Protein AF-A0A6G3X3A5-F1 (afdb_monomer_lite)

Structure (mmCIF, N/CA/C/O backbone):
data_AF-A0A6G3X3A5-F1
#
_entry.id   AF-A0A6G3X3A5-F1
#
loop_
_atom_site.group_PDB
_atom_site.id
_atom_site.type_symbol
_atom_site.label_atom_id
_atom_site.label_alt_id
_atom_site.label_comp_id
_atom_site.label_asym_id
_atom_site.label_entity_id
_atom_site.label_seq_id
_atom_site.pdbx_PDB_ins_code
_atom_site.Cartn_x
_atom_site.Cartn_y
_atom_site.Cartn_z
_atom_site.occupancy
_atom_site.B_iso_or_equiv
_atom_site.auth_seq_id
_atom_site.auth_comp_id
_atom_site.auth_asym_id
_atom_site.auth_atom_id
_atom_site.pdbx_PDB_model_num
ATOM 1 N N . TRP A 1 1 ? -5.443 2.398 -0.954 1.00 65.06 1 TRP A N 1
ATOM 2 C CA . TRP A 1 1 ? -4.409 2.021 0.038 1.00 65.06 1 TRP A CA 1
ATOM 3 C C . TRP A 1 1 ? -3.442 3.184 0.246 1.00 65.06 1 TRP A C 1
ATOM 5 O O . TRP A 1 1 ? -3.243 3.580 1.391 1.00 65.06 1 TRP A O 1
ATOM 15 N N . TRP A 1 2 ? -3.022 3.872 -0.836 1.00 65.25 2 TRP A N 1
ATOM 16 C CA . TRP A 1 2 ? -2.866 5.341 -0.834 1.00 65.25 2 TRP A CA 1
ATOM 17 C C . TRP A 1 2 ? -4.156 5.957 -0.246 1.00 65.25 2 TRP A C 1
ATOM 19 O O . TRP A 1 2 ? -5.090 5.218 -0.008 1.00 65.25 2 TRP A O 1
ATOM 29 N N . ASP A 1 3 ? -4.310 7.228 0.052 1.00 70.06 3 ASP A N 1
ATOM 30 C CA . ASP A 1 3 ? -5.385 7.782 0.918 1.00 70.06 3 ASP A CA 1
ATOM 31 C C . ASP A 1 3 ? -5.445 7.238 2.363 1.00 70.06 3 ASP A C 1
ATOM 33 O O . ASP A 1 3 ? -5.730 8.000 3.279 1.00 70.06 3 ASP A O 1
ATOM 37 N N . VAL A 1 4 ? -5.131 5.960 2.603 1.00 69.56 4 VAL A N 1
ATOM 38 C CA . VAL A 1 4 ? -5.265 5.305 3.908 1.00 69.56 4 VAL A CA 1
ATOM 39 C C . VAL A 1 4 ? -3.926 5.189 4.632 1.00 69.56 4 VAL A C 1
ATOM 41 O O . VAL A 1 4 ? -3.906 5.265 5.851 1.00 69.56 4 VAL A O 1
ATOM 44 N N . VAL A 1 5 ? -2.796 5.050 3.933 1.00 74.50 5 VAL A N 1
ATOM 45 C CA . VAL A 1 5 ? -1.453 5.123 4.549 1.00 74.50 5 VAL A CA 1
ATOM 46 C C . VAL A 1 5 ? -0.905 6.555 4.526 1.00 74.50 5 VAL A C 1
ATOM 48 O O . VAL A 1 5 ? -1.187 7.297 3.587 1.00 74.50 5 VAL A O 1
ATOM 51 N N . GLY A 1 6 ? -0.134 6.957 5.538 1.00 79.25 6 GLY A N 1
ATOM 52 C CA . GLY A 1 6 ? 0.432 8.311 5.635 1.00 79.25 6 GLY A CA 1
ATOM 53 C C . GLY A 1 6 ? 1.554 8.588 4.627 1.00 79.25 6 GLY A C 1
ATOM 54 O O . GLY A 1 6 ? 2.140 7.664 4.067 1.00 79.25 6 GLY A O 1
ATOM 55 N N . GLU A 1 7 ? 1.862 9.867 4.405 1.00 82.12 7 GLU A 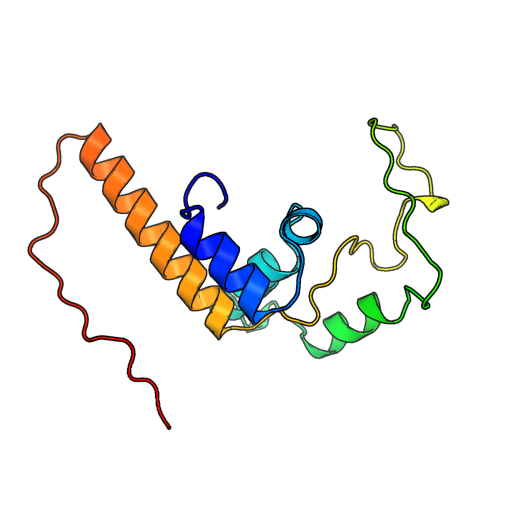N 1
ATOM 56 C CA . GLU A 1 7 ? 2.942 10.301 3.507 1.00 82.12 7 GLU A CA 1
ATOM 57 C C . GLU A 1 7 ? 4.322 9.809 3.961 1.00 82.12 7 GLU A C 1
ATOM 59 O O . GLU A 1 7 ? 5.029 9.190 3.174 1.00 82.12 7 GLU A O 1
ATOM 64 N N . GLU A 1 8 ? 4.637 9.952 5.247 1.00 84.00 8 GLU A N 1
ATOM 65 C CA . GLU A 1 8 ? 5.896 9.488 5.847 1.0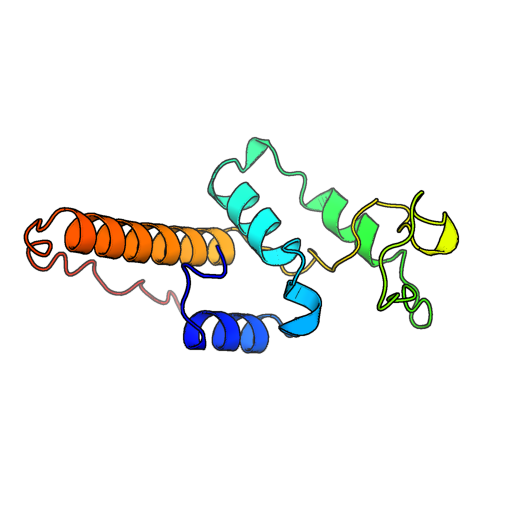0 84.00 8 GLU A CA 1
ATOM 66 C C . GLU A 1 8 ? 6.137 7.982 5.633 1.00 84.00 8 GLU A C 1
ATOM 68 O O . GLU A 1 8 ? 7.237 7.547 5.290 1.00 84.00 8 GLU A O 1
ATOM 73 N N . PHE A 1 9 ? 5.084 7.169 5.760 1.00 83.38 9 PHE A N 1
ATOM 74 C CA . PHE A 1 9 ? 5.168 5.731 5.504 1.00 83.38 9 PHE A CA 1
ATOM 75 C C . PHE A 1 9 ? 5.503 5.435 4.035 1.00 83.38 9 PHE A C 1
ATOM 77 O O . PHE A 1 9 ? 6.311 4.560 3.743 1.00 83.38 9 PHE A O 1
ATOM 84 N N . ARG A 1 10 ? 4.936 6.196 3.097 1.00 80.12 10 ARG A N 1
ATOM 85 C CA . ARG A 1 10 ? 5.238 6.042 1.666 1.00 80.12 10 ARG A CA 1
ATOM 86 C C . ARG A 1 10 ? 6.658 6.496 1.338 1.00 80.12 10 ARG A C 1
ATOM 88 O O . ARG A 1 10 ? 7.328 5.849 0.541 1.00 80.12 10 ARG A O 1
ATOM 95 N N . ASP A 1 11 ? 7.116 7.583 1.954 1.00 83.94 11 ASP A N 1
ATOM 96 C CA . ASP A 1 11 ? 8.479 8.092 1.777 1.00 83.94 11 ASP A CA 1
ATOM 97 C C . ASP A 1 11 ? 9.523 7.100 2.296 1.00 83.94 11 ASP A C 1
ATOM 99 O O . ASP A 1 11 ? 10.513 6.838 1.613 1.00 83.94 11 ASP A O 1
ATOM 103 N N . SER A 1 12 ? 9.277 6.494 3.462 1.00 84.44 12 SER A N 1
ATOM 104 C CA . SER A 1 12 ? 10.163 5.456 4.004 1.00 84.44 12 SER A CA 1
ATOM 105 C C . SER A 1 12 ? 10.238 4.220 3.104 1.00 84.44 12 SER A C 1
ATOM 107 O O . SER A 1 12 ? 11.342 3.770 2.809 1.00 84.44 12 SER A O 1
ATOM 109 N N . LEU A 1 13 ? 9.108 3.725 2.581 1.00 81.31 13 LEU A N 1
ATOM 110 C CA . LEU A 1 13 ? 9.105 2.607 1.628 1.00 81.31 13 LEU A CA 1
ATOM 111 C C . LEU A 1 13 ? 9.858 2.938 0.332 1.00 81.31 13 LEU A C 1
ATOM 113 O O . LEU A 1 13 ? 10.606 2.101 -0.177 1.00 81.31 13 LEU A O 1
ATOM 117 N N . ALA A 1 14 ? 9.698 4.151 -0.200 1.00 80.75 14 ALA A N 1
ATOM 118 C CA . ALA A 1 14 ? 10.418 4.582 -1.397 1.00 80.75 14 ALA A CA 1
ATOM 119 C C . ALA A 1 14 ? 11.937 4.660 -1.157 1.00 80.75 14 ALA A C 1
ATOM 121 O O . ALA A 1 14 ? 12.724 4.229 -2.001 1.00 80.75 14 ALA A O 1
ATOM 122 N N . ALA A 1 15 ? 12.354 5.170 0.005 1.00 84.00 15 ALA A N 1
ATOM 123 C CA . ALA A 1 15 ? 13.761 5.231 0.393 1.00 84.00 15 ALA A CA 1
ATOM 124 C C . ALA A 1 15 ? 14.374 3.833 0.591 1.00 84.00 15 ALA A C 1
ATOM 126 O O . ALA A 1 15 ? 15.495 3.590 0.148 1.00 84.00 15 ALA A O 1
ATOM 127 N N . GLU A 1 16 ? 13.636 2.916 1.218 1.00 82.06 16 GLU A N 1
ATOM 128 C CA . GLU A 1 16 ? 14.069 1.543 1.505 1.00 82.06 16 GLU A CA 1
ATOM 129 C C . GLU A 1 16 ? 14.205 0.698 0.230 1.00 82.06 16 GLU A C 1
ATOM 131 O O . GLU A 1 16 ? 15.204 0.009 0.023 1.00 82.06 16 GLU A O 1
ATOM 136 N N . THR A 1 17 ? 13.211 0.770 -0.655 1.00 74.31 17 THR A N 1
ATOM 137 C CA . THR A 1 17 ? 13.149 -0.074 -1.859 1.00 74.31 17 THR A CA 1
ATOM 138 C C . THR A 1 17 ? 13.896 0.519 -3.054 1.00 74.31 17 THR A C 1
ATOM 140 O O . THR A 1 17 ? 14.188 -0.194 -4.018 1.00 74.31 17 THR A O 1
ATOM 143 N N . GLY A 1 18 ? 14.194 1.823 -3.021 1.00 75.62 18 GLY A N 1
ATOM 144 C CA . GLY A 1 18 ? 14.731 2.572 -4.157 1.00 75.62 18 GLY A CA 1
ATOM 145 C C . GLY A 1 18 ? 13.729 2.759 -5.304 1.00 75.62 18 GLY A C 1
ATOM 146 O O . GLY A 1 18 ? 14.113 3.234 -6.374 1.00 75.62 18 GLY A O 1
ATOM 147 N N . VAL A 1 19 ? 12.458 2.386 -5.110 1.00 71.31 19 VAL A N 1
ATOM 148 C CA . VAL A 1 19 ? 11.381 2.592 -6.083 1.00 71.31 19 VAL A CA 1
ATOM 149 C C . VAL A 1 19 ? 10.808 3.989 -5.876 1.00 71.31 19 VAL A C 1
ATOM 151 O O . VAL A 1 19 ? 10.322 4.328 -4.797 1.00 71.31 19 VAL A O 1
ATOM 154 N N . ALA A 1 20 ? 10.875 4.828 -6.911 1.00 67.44 20 ALA A N 1
ATOM 155 C CA . ALA A 1 20 ? 10.366 6.190 -6.828 1.00 67.44 20 ALA A CA 1
ATOM 156 C C . ALA A 1 20 ? 8.856 6.190 -6.553 1.00 67.44 20 ALA A C 1
ATOM 158 O O . ALA A 1 20 ? 8.115 5.417 -7.161 1.00 67.44 20 ALA A O 1
ATOM 159 N N . ARG A 1 21 ? 8.375 7.133 -5.727 1.00 69.38 21 ARG A N 1
ATOM 160 C CA . ARG A 1 21 ? 6.934 7.296 -5.456 1.00 69.38 21 ARG A CA 1
ATOM 161 C C . ARG A 1 21 ? 6.122 7.379 -6.741 1.00 69.38 21 ARG A C 1
ATOM 163 O O . ARG A 1 21 ? 5.080 6.751 -6.800 1.00 69.38 21 ARG A O 1
ATOM 170 N N . THR A 1 22 ? 6.652 8.072 -7.760 1.00 63.25 22 THR A N 1
ATOM 171 C CA . THR A 1 22 ? 6.087 8.242 -9.115 1.00 63.25 22 THR A CA 1
ATOM 172 C C . THR A 1 22 ? 5.940 6.938 -9.910 1.00 63.25 22 THR A C 1
ATOM 174 O O . THR A 1 22 ? 5.074 6.841 -10.780 1.00 63.25 22 THR A O 1
ATOM 177 N N . ASP A 1 23 ? 6.765 5.939 -9.602 1.00 59.84 23 ASP A N 1
ATOM 178 C CA . ASP A 1 23 ? 6.756 4.600 -10.200 1.00 59.84 23 ASP A CA 1
ATOM 179 C C . ASP A 1 23 ? 5.960 3.589 -9.365 1.00 59.84 23 ASP A C 1
ATOM 181 O O . ASP A 1 23 ? 5.510 2.581 -9.897 1.00 59.84 23 ASP A O 1
ATOM 185 N N . ASP A 1 24 ? 5.691 3.904 -8.097 1.00 58.59 24 ASP A N 1
ATOM 186 C CA . ASP A 1 24 ? 4.779 3.167 -7.215 1.00 58.59 24 ASP A CA 1
ATOM 187 C C . ASP A 1 24 ? 3.295 3.578 -7.398 1.00 58.59 24 ASP A C 1
ATOM 189 O O . ASP A 1 24 ? 2.394 2.958 -6.834 1.00 58.59 24 ASP A O 1
ATOM 193 N N . HIS A 1 25 ? 2.990 4.578 -8.251 1.00 50.09 25 HIS A N 1
ATOM 194 C CA . HIS A 1 25 ? 1.603 5.033 -8.532 1.00 50.09 25 HIS A CA 1
ATOM 195 C C . HIS A 1 25 ? 0.686 3.937 -9.077 1.00 50.09 25 HIS A C 1
ATOM 197 O O . HIS A 1 25 ? -0.532 4.109 -9.096 1.00 50.09 25 HIS A O 1
ATOM 203 N N . HIS A 1 26 ? 1.257 2.824 -9.520 1.00 54.44 26 HIS A N 1
ATOM 204 C CA . HIS A 1 26 ? 0.512 1.656 -9.944 1.00 54.44 26 HIS A CA 1
ATOM 205 C C . HIS A 1 26 ? 1.071 0.405 -9.286 1.00 54.44 26 HIS A C 1
ATOM 207 O O . HIS A 1 26 ? 1.334 -0.581 -9.960 1.00 54.44 26 HIS A O 1
ATOM 213 N N . ALA A 1 27 ? 1.223 0.459 -7.963 1.00 57.38 27 ALA A N 1
ATOM 214 C CA . ALA A 1 27 ? 0.737 -0.586 -7.078 1.00 57.38 27 ALA A CA 1
ATOM 215 C C . ALA A 1 27 ? 1.367 -1.983 -7.238 1.00 57.38 27 ALA A C 1
ATOM 217 O O . ALA A 1 27 ? 1.064 -2.875 -6.468 1.00 57.38 27 ALA A O 1
ATOM 218 N N . ALA A 1 28 ? 2.306 -2.187 -8.157 1.00 71.12 28 ALA A N 1
ATOM 219 C CA . ALA A 1 28 ? 2.828 -3.498 -8.479 1.00 71.12 28 ALA A CA 1
ATOM 220 C C . ALA A 1 28 ? 3.675 -4.017 -7.323 1.00 71.12 28 ALA A C 1
ATOM 222 O O . ALA A 1 28 ? 3.542 -5.176 -6.958 1.00 71.12 28 ALA A O 1
ATOM 223 N N . MET A 1 29 ? 4.488 -3.163 -6.697 1.00 79.69 29 MET A N 1
ATOM 224 C CA . MET A 1 29 ? 5.281 -3.549 -5.534 1.00 79.69 29 MET A CA 1
ATOM 225 C C . MET A 1 29 ? 4.394 -3.728 -4.297 1.00 79.69 29 MET A C 1
ATOM 227 O O . MET A 1 29 ? 4.418 -4.795 -3.686 1.00 79.69 29 MET A O 1
ATOM 231 N N . VAL A 1 30 ? 3.556 -2.741 -3.964 1.00 80.75 30 VAL A N 1
ATOM 232 C CA . VAL A 1 30 ? 2.714 -2.797 -2.759 1.00 80.75 30 VAL A CA 1
ATOM 233 C C . VAL A 1 30 ? 1.584 -3.827 -2.856 1.00 80.75 30 VAL A C 1
ATOM 235 O O . VAL A 1 30 ? 1.377 -4.575 -1.905 1.00 80.75 30 VAL A O 1
ATOM 238 N N . GLU A 1 31 ? 0.871 -3.931 -3.978 1.00 82.00 31 GLU A N 1
ATOM 239 C CA . GLU A 1 31 ? -0.161 -4.959 -4.181 1.00 82.00 31 GLU A CA 1
ATOM 240 C C . GLU A 1 31 ? 0.460 -6.348 -4.247 1.00 82.00 31 GLU A C 1
ATOM 242 O O . GLU A 1 31 ? -0.062 -7.247 -3.598 1.00 82.00 31 GLU A O 1
ATOM 247 N N . SER A 1 32 ? 1.593 -6.537 -4.941 1.00 84.75 32 SER A N 1
ATOM 248 C CA . SER A 1 32 ? 2.264 -7.846 -4.921 1.00 84.75 32 SER A CA 1
ATOM 249 C C . SER A 1 32 ? 2.692 -8.215 -3.505 1.00 84.75 32 SER A C 1
ATOM 251 O O . SER A 1 32 ? 2.441 -9.337 -3.083 1.00 84.75 32 SER A O 1
ATOM 253 N N . SER A 1 33 ? 3.253 -7.270 -2.746 1.00 87.69 33 SER A N 1
ATOM 254 C CA . SER A 1 33 ? 3.634 -7.477 -1.344 1.00 87.69 33 SER A CA 1
ATOM 255 C C . SER A 1 33 ? 2.422 -7.841 -0.476 1.00 87.69 33 SER A C 1
ATOM 257 O O . SER A 1 33 ? 2.464 -8.794 0.298 1.00 87.69 33 SER A O 1
ATOM 259 N N . LEU A 1 34 ? 1.295 -7.141 -0.645 1.00 89.69 34 LEU A N 1
ATOM 260 C CA . LEU A 1 34 ? 0.044 -7.448 0.054 1.00 89.69 34 LEU A CA 1
ATOM 261 C C . LEU A 1 34 ? -0.502 -8.832 -0.304 1.00 89.69 34 LEU A C 1
ATOM 263 O O . LEU A 1 34 ? -0.937 -9.554 0.589 1.00 89.69 34 LEU A O 1
ATOM 267 N N . VAL A 1 35 ? -0.482 -9.222 -1.580 1.00 89.56 35 VAL A N 1
ATOM 268 C CA . VAL A 1 35 ? -0.932 -10.558 -1.997 1.00 89.56 35 VAL A CA 1
ATOM 269 C C . VAL A 1 35 ? 0.023 -11.630 -1.468 1.00 89.56 35 VAL A C 1
ATOM 271 O O . VAL A 1 35 ? -0.456 -12.648 -0.982 1.00 89.56 35 VAL A O 1
ATOM 274 N N . MET A 1 36 ? 1.339 -11.391 -1.461 1.00 90.44 36 MET A N 1
ATOM 275 C CA . MET A 1 36 ? 2.321 -12.291 -0.834 1.00 90.44 36 MET A CA 1
ATOM 276 C C . MET A 1 36 ? 2.028 -12.506 0.655 1.00 90.44 36 MET A C 1
ATOM 278 O O . MET A 1 36 ? 2.158 -13.624 1.145 1.00 90.44 36 MET A O 1
ATOM 282 N N . HIS A 1 37 ? 1.588 -11.462 1.361 1.00 94.50 37 HIS A N 1
ATOM 283 C CA . HIS A 1 37 ? 1.220 -11.551 2.772 1.00 94.50 37 HIS A CA 1
ATOM 284 C C . HIS A 1 37 ? -0.136 -12.235 3.011 1.00 94.50 37 HIS A C 1
ATOM 286 O O . HIS A 1 37 ? -0.246 -13.121 3.853 1.00 94.50 37 HIS A O 1
ATOM 292 N N . VAL A 1 38 ? -1.182 -11.839 2.281 1.00 92.88 38 VAL A N 1
ATOM 293 C CA . VAL A 1 38 ? -2.566 -12.274 2.552 1.00 92.88 38 VAL A CA 1
ATOM 294 C C . VAL A 1 38 ? -2.906 -13.610 1.886 1.00 92.88 38 VAL A C 1
ATOM 296 O O . VAL A 1 38 ? -3.713 -14.377 2.408 1.00 92.88 38 VAL A O 1
ATOM 299 N N . ALA A 1 39 ? -2.323 -13.886 0.722 1.00 92.19 39 ALA A N 1
ATOM 300 C CA . ALA A 1 39 ? -2.604 -15.062 -0.093 1.00 92.19 39 ALA A CA 1
ATOM 301 C C . ALA A 1 39 ? -1.311 -15.598 -0.741 1.00 92.19 39 ALA A C 1
ATOM 303 O O . ALA A 1 39 ? -1.199 -15.593 -1.971 1.00 92.19 39 ALA A O 1
ATOM 304 N N . PRO A 1 40 ? -0.335 -16.075 0.055 1.00 88.44 40 PRO A N 1
ATOM 305 C CA . PRO A 1 40 ? 0.975 -16.499 -0.449 1.00 88.44 40 PRO A CA 1
ATOM 306 C C . PRO A 1 40 ? 0.880 -17.566 -1.549 1.00 88.44 40 PRO A C 1
ATOM 308 O O . PRO A 1 40 ? 1.612 -17.503 -2.533 1.00 88.44 40 PRO A O 1
ATOM 311 N N . ASP A 1 41 ? -0.086 -18.485 -1.450 1.00 89.19 41 ASP A N 1
ATOM 312 C CA . ASP A 1 41 ? -0.305 -19.558 -2.433 1.00 89.19 41 ASP A CA 1
ATOM 313 C C . ASP A 1 41 ? -0.820 -19.060 -3.798 1.00 89.19 41 ASP A C 1
ATOM 315 O O . ASP A 1 41 ? -0.806 -19.798 -4.786 1.00 89.19 41 ASP A O 1
ATOM 319 N N . ALA A 1 42 ? -1.301 -17.814 -3.868 1.00 87.12 42 ALA A N 1
ATOM 320 C CA . ALA A 1 42 ? -1.741 -17.180 -5.107 1.00 87.12 42 ALA A CA 1
ATOM 321 C C . ALA A 1 42 ? -0.590 -16.496 -5.864 1.00 87.12 42 ALA A C 1
ATOM 323 O O . ALA A 1 42 ? -0.785 -16.056 -7.000 1.00 87.12 42 ALA A O 1
ATOM 324 N N . VAL A 1 43 ? 0.601 -16.404 -5.262 1.00 81.88 43 VAL A N 1
ATOM 325 C CA . VAL A 1 43 ? 1.766 -15.735 -5.848 1.00 81.88 43 VAL A CA 1
ATOM 326 C C . VAL A 1 43 ? 2.763 -16.758 -6.377 1.00 81.88 43 VAL A C 1
ATOM 328 O O . VAL A 1 43 ? 2.956 -17.833 -5.820 1.00 81.88 43 VAL A O 1
ATOM 331 N N . ARG A 1 44 ? 3.425 -16.397 -7.477 1.00 81.69 44 ARG A N 1
ATOM 332 C CA . ARG A 1 44 ? 4.559 -17.126 -8.054 1.00 81.69 44 ARG A CA 1
ATOM 333 C C . ARG A 1 44 ? 5.759 -16.182 -8.176 1.00 81.69 44 ARG A C 1
ATOM 335 O O . ARG A 1 44 ? 5.958 -15.603 -9.249 1.00 81.69 44 ARG A O 1
ATOM 342 N N . PRO A 1 45 ? 6.502 -15.928 -7.079 1.00 70.44 45 PRO A N 1
ATOM 343 C CA . PRO A 1 45 ? 7.566 -14.916 -7.029 1.00 70.44 45 PRO A CA 1
ATOM 344 C C . PRO A 1 45 ? 8.670 -15.132 -8.076 1.00 70.44 45 PRO A C 1
ATOM 346 O O . PRO A 1 45 ? 9.272 -14.180 -8.576 1.00 70.44 45 PRO A O 1
ATOM 349 N N . GLU A 1 46 ? 8.897 -16.384 -8.465 1.00 71.19 46 GLU A N 1
ATOM 350 C CA . GLU A 1 46 ? 9.829 -16.787 -9.514 1.00 71.19 46 GLU A CA 1
ATOM 351 C C . GLU A 1 46 ? 9.460 -16.229 -10.898 1.00 71.19 46 GLU A C 1
ATOM 353 O O . GLU A 1 46 ? 10.335 -16.032 -11.738 1.00 71.19 46 GLU A O 1
ATOM 358 N N . LEU A 1 47 ? 8.182 -15.913 -11.133 1.00 67.62 47 LEU A N 1
ATOM 359 C CA . LEU A 1 47 ? 7.709 -15.321 -12.386 1.00 67.62 47 LEU A CA 1
ATOM 360 C C . LEU A 1 47 ? 7.794 -13.788 -12.380 1.00 67.62 47 LEU A C 1
ATOM 362 O O . LEU A 1 47 ? 7.860 -13.183 -13.449 1.00 67.62 47 LEU A O 1
ATOM 366 N N . ALA A 1 48 ? 7.854 -13.140 -11.213 1.00 61.22 48 ALA A N 1
ATOM 367 C CA . ALA A 1 48 ? 7.918 -11.677 -11.112 1.00 61.22 48 ALA A CA 1
ATOM 368 C C . ALA A 1 48 ? 9.212 -11.100 -11.721 1.00 61.22 48 ALA A C 1
ATOM 370 O O . ALA A 1 48 ? 9.192 -10.044 -12.352 1.00 61.22 48 ALA A O 1
ATOM 371 N N . HIS A 1 49 ? 10.320 -11.840 -11.614 1.00 52.75 49 HIS A N 1
ATOM 372 C CA . HIS A 1 49 ? 11.618 -11.466 -12.186 1.00 52.75 49 HIS A CA 1
ATOM 373 C C . HIS A 1 49 ? 11.625 -11.515 -13.721 1.00 52.75 49 HIS A C 1
ATOM 375 O O . HIS A 1 49 ? 12.318 -10.732 -14.363 1.00 52.75 49 HIS A O 1
ATOM 381 N N . SER A 1 50 ? 10.790 -12.368 -14.321 1.00 48.75 50 SER A N 1
ATOM 382 C CA . SER A 1 50 ? 10.703 -12.501 -15.780 1.00 48.75 50 SER A CA 1
ATOM 383 C C . SER A 1 50 ? 9.984 -11.334 -16.471 1.00 48.75 50 SER A C 1
ATOM 385 O O . SER A 1 50 ? 10.124 -11.156 -17.676 1.00 48.75 50 SER A O 1
ATOM 387 N N . GLY A 1 51 ? 9.244 -10.509 -15.720 1.00 44.62 51 GLY A N 1
ATOM 388 C CA . GLY A 1 51 ? 8.556 -9.330 -16.253 1.00 44.62 51 GLY A CA 1
ATOM 389 C C . GLY A 1 51 ? 9.393 -8.046 -16.252 1.00 44.62 51 GLY A C 1
ATOM 390 O O . GLY A 1 51 ? 9.028 -7.103 -16.951 1.00 44.62 51 GLY A O 1
ATOM 391 N N . GLY A 1 52 ? 10.483 -7.998 -15.473 1.00 41.94 52 GLY A N 1
ATOM 392 C CA . GLY A 1 52 ? 11.345 -6.818 -15.315 1.00 41.94 52 GLY A CA 1
ATOM 393 C C . GLY A 1 52 ? 12.564 -6.786 -16.244 1.00 41.94 52 GLY A C 1
ATOM 394 O O . GLY A 1 52 ? 13.036 -5.703 -16.577 1.00 41.94 52 GLY A O 1
ATOM 395 N N . GLU A 1 53 ? 13.049 -7.945 -16.700 1.00 44.41 53 GLU A N 1
ATOM 396 C CA . GLU A 1 53 ? 14.172 -8.043 -17.651 1.00 44.41 53 GLU A CA 1
ATOM 397 C C . GLU A 1 53 ? 13.782 -7.701 -19.101 1.00 44.41 53 GLU A C 1
ATOM 399 O O . GLU A 1 53 ? 14.650 -7.416 -19.924 1.00 44.41 53 GLU A O 1
ATOM 404 N N . ASP A 1 54 ? 12.481 -7.671 -19.409 1.00 44.91 54 ASP A N 1
ATOM 405 C CA . ASP A 1 54 ? 11.965 -7.258 -20.722 1.00 44.91 54 ASP A CA 1
ATOM 406 C C . ASP A 1 54 ? 12.031 -5.730 -20.935 1.00 44.91 54 ASP A C 1
ATOM 408 O O . ASP A 1 54 ? 11.796 -5.258 -22.044 1.00 44.91 54 ASP A O 1
ATOM 412 N N . LEU A 1 55 ? 12.382 -4.946 -19.907 1.00 46.75 55 LEU A N 1
ATOM 413 C CA . LEU A 1 55 ? 12.774 -3.546 -20.061 1.00 46.75 55 LEU A CA 1
ATOM 414 C C . LEU A 1 55 ? 14.302 -3.487 -20.105 1.00 46.75 55 LEU A C 1
ATOM 416 O O . LEU A 1 55 ? 14.965 -3.293 -19.083 1.00 46.75 55 LEU A O 1
ATOM 420 N N . GLN A 1 56 ? 14.879 -3.674 -21.298 1.00 39.38 56 GLN A N 1
ATOM 421 C CA . GLN A 1 56 ? 16.300 -3.389 -21.499 1.00 39.38 56 GLN A CA 1
ATOM 422 C C . GLN A 1 56 ? 16.604 -1.958 -21.044 1.00 39.38 56 GLN A C 1
ATOM 424 O O . GLN A 1 56 ? 15.765 -1.064 -21.161 1.00 39.38 56 GLN A O 1
ATOM 429 N N . ALA A 1 57 ? 17.821 -1.718 -20.552 1.00 38.19 57 ALA A N 1
ATOM 430 C CA . ALA A 1 57 ? 18.314 -0.373 -20.277 1.00 38.19 57 ALA A CA 1
ATOM 431 C C . ALA A 1 57 ? 18.238 0.483 -21.562 1.00 38.19 57 ALA A C 1
ATOM 433 O O . ALA A 1 57 ? 19.133 0.436 -22.401 1.00 38.19 57 ALA A O 1
ATOM 434 N N . GLY A 1 58 ? 17.135 1.218 -21.736 1.00 41.66 58 GLY A N 1
ATOM 435 C CA . GLY A 1 58 ? 16.806 1.950 -22.963 1.00 41.66 58 GLY A CA 1
ATOM 436 C C . GLY A 1 58 ? 15.333 1.867 -23.386 1.00 41.66 58 GLY A C 1
ATOM 437 O O . GLY A 1 58 ? 14.856 2.796 -24.033 1.00 41.66 58 GLY A O 1
ATOM 438 N N . ASP A 1 59 ? 14.592 0.834 -22.969 1.00 47.00 59 ASP A N 1
ATOM 439 C CA . ASP A 1 59 ? 13.147 0.718 -23.202 1.00 47.00 59 ASP A CA 1
ATOM 440 C C . ASP A 1 59 ? 12.383 1.525 -22.150 1.00 47.00 59 ASP A C 1
ATOM 442 O O . ASP A 1 59 ? 11.849 1.029 -21.157 1.00 47.00 59 ASP A O 1
ATOM 446 N N . THR A 1 60 ? 12.350 2.839 -22.342 1.00 50.59 60 THR A N 1
ATOM 447 C CA . THR A 1 60 ? 11.418 3.683 -21.604 1.00 50.59 60 THR A CA 1
ATOM 448 C C . THR A 1 60 ? 10.014 3.392 -22.119 1.00 50.59 60 THR A C 1
ATOM 450 O O . THR A 1 60 ? 9.660 3.856 -23.206 1.00 50.59 60 THR A O 1
ATOM 453 N N . VAL A 1 61 ? 9.203 2.658 -21.346 1.00 54.56 61 VAL A N 1
ATOM 454 C CA . VAL A 1 61 ? 7.750 2.599 -21.566 1.00 54.56 61 VAL A CA 1
ATOM 455 C C . VAL A 1 61 ? 7.276 4.035 -21.736 1.00 54.56 61 VAL A C 1
ATOM 457 O O . VAL A 1 61 ? 7.453 4.868 -20.839 1.00 54.56 61 VAL A O 1
ATOM 460 N N . ARG A 1 62 ? 6.748 4.364 -22.919 1.00 55.84 62 ARG A N 1
ATOM 461 C CA . ARG A 1 62 ? 6.359 5.735 -23.238 1.00 55.84 62 ARG A CA 1
ATOM 462 C C . ARG A 1 62 ? 5.166 6.106 -22.371 1.00 55.84 62 ARG A C 1
ATOM 464 O O . ARG A 1 62 ? 4.016 5.827 -22.702 1.00 55.84 62 ARG A O 1
ATOM 471 N N . ARG A 1 63 ? 5.448 6.759 -21.246 1.00 57.50 63 ARG A N 1
ATOM 472 C CA . ARG A 1 63 ? 4.422 7.326 -20.380 1.00 57.50 63 ARG A CA 1
ATOM 473 C C . ARG A 1 63 ? 3.691 8.406 -21.154 1.00 57.50 63 ARG A C 1
ATOM 475 O O . ARG A 1 63 ? 4.247 9.455 -21.473 1.00 57.50 63 ARG A O 1
ATOM 482 N N . THR A 1 64 ? 2.443 8.118 -21.485 1.00 61.94 64 THR A N 1
ATOM 483 C CA . THR A 1 64 ? 1.574 9.079 -22.146 1.00 61.94 64 THR A CA 1
ATOM 484 C C . THR A 1 64 ? 0.827 9.857 -21.070 1.00 61.94 64 THR A C 1
ATOM 486 O O . THR A 1 64 ? 0.260 9.266 -20.159 1.00 61.94 64 THR A O 1
ATOM 489 N N . SER A 1 65 ? 0.840 11.188 -21.148 1.00 63.06 65 SER A N 1
ATOM 490 C CA . SER A 1 65 ? 0.176 12.075 -20.178 1.00 63.06 65 SER A CA 1
ATOM 491 C C . SER A 1 65 ? -1.336 12.216 -20.401 1.00 63.06 65 SER A C 1
ATOM 493 O O . SER A 1 65 ? -1.992 13.008 -19.730 1.00 63.06 65 SER A O 1
ATOM 495 N N . TYR A 1 66 ? -1.892 11.469 -21.354 1.00 71.75 66 TYR A N 1
ATOM 496 C CA . TYR A 1 66 ? -3.301 11.469 -21.725 1.00 71.75 66 TYR A CA 1
ATOM 497 C C . TYR A 1 66 ? -3.792 10.036 -21.941 1.00 71.75 66 TYR A C 1
ATOM 499 O O . TYR A 1 66 ? -3.026 9.149 -22.321 1.00 71.75 66 TYR A O 1
ATOM 507 N N . HIS A 1 67 ? -5.084 9.812 -21.701 1.00 64.94 67 HIS A N 1
ATOM 508 C CA . HIS A 1 67 ? -5.709 8.509 -21.903 1.00 64.94 67 HIS A CA 1
ATOM 509 C C . HIS A 1 67 ? -5.890 8.224 -23.400 1.00 64.94 67 HIS A C 1
ATOM 511 O O . HIS A 1 67 ? -6.426 9.056 -24.133 1.00 64.94 67 HIS A O 1
ATOM 517 N N . MET A 1 68 ? -5.473 7.037 -23.842 1.00 75.00 68 MET A N 1
ATOM 518 C CA . MET A 1 68 ? -5.685 6.534 -25.201 1.00 75.00 68 MET A CA 1
ATOM 519 C C . MET A 1 68 ? -6.548 5.274 -25.151 1.00 75.00 68 MET A C 1
ATOM 521 O O . MET A 1 68 ? -6.294 4.385 -24.339 1.00 75.00 68 MET A O 1
ATOM 525 N N . PHE A 1 69 ? -7.557 5.199 -26.021 1.00 70.56 69 PHE A N 1
ATOM 526 C CA . PHE A 1 69 ? -8.439 4.040 -26.138 1.00 70.56 69 PHE A CA 1
ATOM 527 C C . PHE A 1 69 ? -8.589 3.624 -27.612 1.00 70.56 69 PHE A C 1
ATOM 529 O O . PHE A 1 69 ? -9.034 4.451 -28.413 1.00 70.56 69 PHE A O 1
ATOM 536 N N . PRO A 1 70 ? -8.270 2.363 -27.977 1.00 75.50 70 PRO A N 1
ATOM 537 C CA . PRO A 1 70 ? -7.664 1.319 -27.134 1.00 75.50 70 PRO A CA 1
ATOM 538 C C . PRO A 1 70 ? -6.207 1.648 -26.752 1.00 75.50 70 PRO A C 1
ATOM 540 O O . PRO A 1 70 ? -5.595 2.525 -27.359 1.00 75.50 70 PRO A O 1
ATOM 543 N N . LEU A 1 71 ? -5.654 0.952 -25.749 1.00 70.69 71 LEU A N 1
ATOM 544 C CA . LEU A 1 71 ? -4.242 1.099 -25.384 1.00 70.69 71 LEU A CA 1
ATOM 545 C C . LEU A 1 71 ? -3.372 0.682 -26.586 1.00 70.69 71 LEU A C 1
ATOM 547 O O . LEU A 1 71 ? -3.514 -0.454 -27.049 1.00 70.69 71 LEU A O 1
ATOM 551 N N . PRO A 1 72 ? -2.497 1.559 -27.106 1.00 73.38 72 PRO A N 1
ATOM 552 C CA . PRO A 1 72 ? -1.624 1.199 -28.215 1.00 73.38 72 PRO A CA 1
ATOM 553 C C . PRO A 1 72 ? -0.675 0.066 -27.820 1.00 73.38 72 PRO A C 1
ATOM 555 O O . PRO A 1 72 ? -0.199 0.018 -26.683 1.00 73.38 72 PRO A O 1
ATOM 558 N N . ALA A 1 73 ? -0.392 -0.846 -28.751 1.00 72.88 73 ALA A N 1
ATOM 559 C CA . ALA A 1 73 ? 0.414 -2.038 -28.483 1.00 72.88 73 ALA A CA 1
ATOM 560 C C . ALA A 1 73 ? 1.834 -1.688 -28.006 1.00 72.88 73 ALA A C 1
ATOM 562 O O . ALA A 1 73 ? 2.394 -2.379 -27.167 1.00 72.88 73 ALA A O 1
ATOM 563 N N . GLU A 1 74 ? 2.380 -0.571 -28.481 1.00 66.94 74 GLU A N 1
ATOM 564 C CA . GLU A 1 74 ? 3.673 -0.010 -28.088 1.00 66.94 74 GLU A CA 1
ATOM 565 C C . GLU A 1 74 ? 3.693 0.596 -26.674 1.00 66.94 74 GLU A C 1
ATOM 567 O O . GLU A 1 74 ? 4.757 0.908 -26.147 1.00 66.94 74 GLU A O 1
ATOM 572 N N . SER A 1 75 ? 2.520 0.805 -26.070 1.00 64.56 75 SER A N 1
ATOM 573 C CA . SER A 1 75 ? 2.370 1.279 -24.688 1.00 64.56 75 SER A CA 1
ATOM 574 C C . SER A 1 75 ? 2.063 0.138 -23.713 1.00 64.56 75 SER A C 1
ATOM 576 O O . SER A 1 75 ? 2.075 0.353 -22.502 1.00 64.56 75 SER A O 1
ATOM 578 N N . ALA A 1 76 ? 1.774 -1.063 -24.223 1.00 63.25 76 ALA A N 1
ATOM 579 C CA . ALA A 1 76 ? 1.560 -2.255 -23.420 1.00 63.25 76 ALA A CA 1
ATOM 580 C C . ALA A 1 76 ? 2.902 -2.946 -23.148 1.00 63.25 76 ALA A C 1
ATOM 582 O O . ALA A 1 76 ? 3.691 -3.180 -24.062 1.00 63.25 76 ALA A O 1
ATOM 583 N N . THR A 1 77 ? 3.164 -3.312 -21.895 1.00 63.34 77 THR A N 1
ATOM 584 C CA . THR A 1 77 ? 4.300 -4.185 -21.588 1.00 63.34 77 THR A CA 1
ATOM 585 C C . THR A 1 77 ? 3.960 -5.625 -21.964 1.00 63.34 77 THR A C 1
ATOM 587 O O . THR A 1 77 ? 2.804 -6.046 -21.880 1.00 63.34 77 THR A O 1
ATOM 590 N N . ARG A 1 78 ? 4.963 -6.412 -22.374 1.00 60.31 78 ARG A N 1
ATOM 591 C CA . ARG A 1 78 ? 4.758 -7.807 -22.811 1.00 60.31 78 ARG A CA 1
ATOM 592 C C . ARG A 1 78 ? 4.156 -8.691 -21.711 1.00 60.31 78 ARG A C 1
ATOM 594 O O . ARG A 1 78 ? 3.399 -9.610 -22.005 1.00 60.31 78 ARG A O 1
ATOM 601 N N . SER A 1 79 ? 4.472 -8.383 -20.457 1.00 60.31 79 SER A N 1
ATOM 602 C CA . SER A 1 79 ? 3.951 -9.043 -19.257 1.00 60.31 79 SER A CA 1
ATOM 603 C C . SER A 1 79 ? 2.607 -8.477 -18.776 1.00 60.31 79 SER A C 1
ATOM 605 O O . SER A 1 79 ? 2.012 -9.036 -17.860 1.00 60.31 79 SER A O 1
ATOM 607 N N . GLY A 1 80 ? 2.139 -7.350 -19.330 1.00 59.97 80 GLY A N 1
ATOM 608 C CA . GLY A 1 80 ? 1.032 -6.560 -18.775 1.00 59.97 80 GLY A CA 1
ATOM 609 C C . GLY A 1 80 ? 1.380 -5.831 -17.468 1.00 59.97 80 GLY A C 1
ATOM 610 O O . GLY A 1 80 ? 0.580 -5.043 -16.968 1.00 59.97 80 GLY A O 1
ATOM 611 N N . ILE A 1 81 ? 2.580 -6.061 -16.926 1.00 57.31 81 ILE A N 1
ATOM 612 C CA . ILE A 1 81 ? 3.107 -5.406 -15.735 1.00 57.31 81 ILE A CA 1
ATOM 613 C C . ILE A 1 81 ? 3.819 -4.136 -16.191 1.00 57.31 81 ILE A C 1
ATOM 615 O O . ILE A 1 81 ? 4.852 -4.195 -16.853 1.00 57.31 81 ILE A O 1
ATOM 619 N N . VAL A 1 82 ? 3.240 -2.979 -15.889 1.00 57.34 82 VAL A N 1
ATOM 620 C CA . VAL A 1 82 ? 3.773 -1.673 -16.316 1.00 57.34 82 VAL A CA 1
ATOM 621 C C . VAL A 1 82 ? 4.865 -1.166 -15.355 1.00 57.34 82 VAL A C 1
ATOM 623 O O . VAL A 1 82 ? 5.623 -0.263 -15.699 1.00 57.34 82 VAL A O 1
ATOM 626 N N . TYR A 1 83 ? 4.979 -1.774 -14.166 1.00 62.31 83 TYR A N 1
ATOM 627 C CA . TYR A 1 83 ? 5.797 -1.285 -13.054 1.00 62.31 83 TYR A CA 1
ATOM 628 C C . TYR A 1 83 ? 6.569 -2.403 -12.355 1.00 62.31 83 TYR A C 1
ATOM 630 O O . TYR A 1 83 ? 6.135 -3.548 -12.290 1.00 62.31 83 TYR A O 1
ATOM 638 N N . ARG A 1 84 ? 7.729 -2.058 -11.804 1.00 63.69 84 ARG A N 1
ATOM 639 C CA . ARG A 1 84 ? 8.645 -2.993 -11.148 1.00 63.69 84 ARG A CA 1
ATOM 640 C C . ARG A 1 84 ? 8.038 -3.593 -9.871 1.00 63.69 84 ARG A C 1
ATOM 642 O O . ARG A 1 84 ? 7.743 -2.865 -8.930 1.00 63.69 84 ARG A O 1
ATOM 649 N N . ALA A 1 85 ? 7.887 -4.919 -9.839 1.00 69.94 85 ALA A N 1
ATOM 650 C CA . ALA A 1 85 ? 7.476 -5.695 -8.659 1.00 69.94 85 ALA A CA 1
ATOM 651 C C . ALA A 1 85 ? 8.631 -6.523 -8.058 1.00 69.94 85 ALA A C 1
ATOM 653 O O . ALA A 1 85 ? 8.428 -7.267 -7.106 1.00 69.94 85 ALA A O 1
ATOM 654 N N . ASP A 1 86 ? 9.851 -6.393 -8.589 1.00 73.50 86 ASP A N 1
ATOM 655 C CA . ASP A 1 86 ? 11.039 -7.164 -8.184 1.00 73.50 86 ASP A CA 1
ATOM 656 C C . ASP A 1 86 ? 11.515 -6.864 -6.754 1.00 73.50 86 ASP A C 1
ATOM 658 O O . ASP A 1 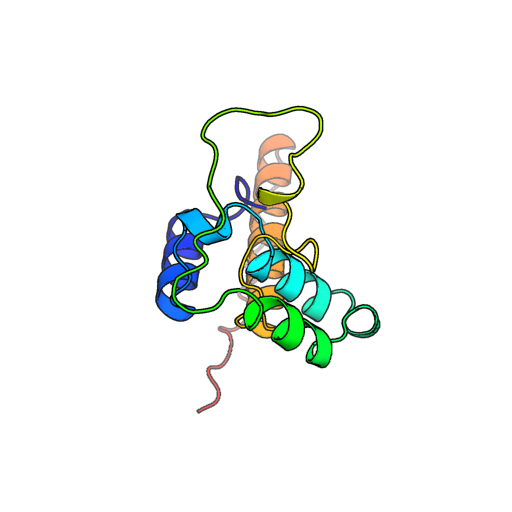86 ? 12.336 -7.591 -6.205 1.00 73.50 86 ASP A O 1
ATOM 662 N N . ARG A 1 87 ? 10.994 -5.796 -6.145 1.00 77.81 87 ARG A N 1
ATOM 663 C CA . ARG A 1 87 ? 11.243 -5.417 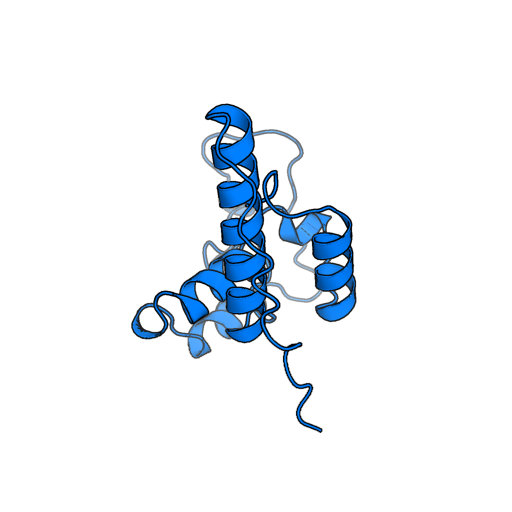-4.748 1.00 77.81 87 ARG A CA 1
ATOM 664 C C . ARG A 1 87 ? 10.070 -5.712 -3.813 1.00 77.81 87 ARG A C 1
ATOM 666 O O . ARG A 1 87 ? 10.103 -5.277 -2.670 1.00 77.81 87 ARG A O 1
ATOM 673 N N . ALA A 1 88 ? 9.038 -6.407 -4.291 1.00 83.38 88 ALA A N 1
ATOM 674 C CA . ALA A 1 88 ? 7.931 -6.827 -3.443 1.00 83.38 88 ALA A CA 1
ATOM 675 C C . ALA A 1 88 ? 8.383 -7.902 -2.448 1.00 83.38 88 ALA A C 1
ATOM 677 O O . ALA A 1 88 ? 9.171 -8.784 -2.796 1.00 83.38 88 ALA A O 1
ATOM 678 N N . SER A 1 89 ? 7.863 -7.841 -1.225 1.00 87.38 89 SER A N 1
ATOM 679 C CA . SER A 1 89 ? 8.155 -8.829 -0.190 1.00 87.38 89 SER A CA 1
ATOM 680 C C . SER A 1 89 ? 6.968 -9.022 0.749 1.00 87.38 89 SER A C 1
ATOM 682 O O . SER A 1 89 ? 6.103 -8.151 0.884 1.00 87.38 89 SER A O 1
ATOM 684 N N . THR A 1 90 ? 6.925 -10.168 1.423 1.00 90.56 90 THR A N 1
ATOM 685 C CA . THR A 1 90 ? 5.891 -10.470 2.420 1.00 90.56 90 THR A CA 1
ATOM 686 C C . THR A 1 90 ? 5.926 -9.477 3.584 1.00 90.56 90 THR A C 1
ATOM 688 O O . THR A 1 90 ? 4.877 -9.044 4.054 1.00 90.56 90 THR A O 1
ATOM 691 N N . GLU A 1 91 ? 7.119 -9.060 4.007 1.00 91.81 91 GLU A N 1
ATOM 692 C CA . GLU A 1 91 ? 7.353 -8.136 5.124 1.00 91.81 91 GLU A CA 1
ATOM 693 C C . GLU A 1 91 ? 6.817 -6.733 4.810 1.00 91.81 91 GLU A C 1
ATOM 695 O O . GLU A 1 91 ? 6.182 -6.091 5.651 1.00 91.81 91 GLU A O 1
ATOM 700 N N . ILE A 1 92 ? 7.015 -6.261 3.573 1.00 88.88 92 ILE A N 1
ATOM 701 C CA . ILE A 1 92 ? 6.399 -5.015 3.101 1.00 88.88 92 ILE A CA 1
ATOM 702 C C . ILE A 1 92 ? 4.873 -5.155 3.131 1.00 88.88 92 ILE A C 1
ATOM 704 O O . ILE A 1 92 ? 4.176 -4.247 3.590 1.00 88.88 92 ILE A O 1
ATOM 708 N N . GLY A 1 93 ? 4.348 -6.301 2.691 1.00 90.94 93 GLY A N 1
ATOM 709 C CA . GLY A 1 93 ? 2.916 -6.593 2.682 1.00 90.94 93 GLY A CA 1
ATOM 710 C C . GLY A 1 93 ? 2.291 -6.529 4.069 1.00 90.94 93 GLY A C 1
ATOM 711 O O . GLY A 1 93 ? 1.264 -5.876 4.253 1.00 90.94 93 GLY A O 1
ATOM 712 N N . GLU A 1 94 ? 2.941 -7.142 5.053 1.00 94.69 94 GLU A N 1
ATOM 713 C CA . GLU A 1 94 ? 2.524 -7.112 6.454 1.00 94.69 94 GLU A CA 1
ATOM 714 C C . GLU A 1 94 ? 2.493 -5.681 7.005 1.00 94.69 94 GLU A C 1
ATOM 716 O O . GLU A 1 94 ? 1.471 -5.232 7.534 1.00 94.69 94 GLU A O 1
ATOM 721 N N . ARG A 1 95 ? 3.580 -4.919 6.819 1.00 92.00 95 ARG A N 1
ATOM 722 C CA . ARG A 1 95 ? 3.672 -3.521 7.277 1.00 92.00 95 ARG A CA 1
ATOM 723 C C . ARG A 1 95 ? 2.563 -2.657 6.679 1.00 92.00 95 ARG A C 1
ATOM 725 O O . ARG A 1 95 ? 1.935 -1.870 7.393 1.00 92.00 95 ARG A O 1
ATOM 732 N N . VAL A 1 96 ? 2.289 -2.819 5.382 1.00 89.44 96 VAL A N 1
ATOM 733 C CA . VAL A 1 96 ? 1.198 -2.111 4.698 1.00 89.44 96 VAL A CA 1
ATOM 734 C C . VAL A 1 96 ? -0.159 -2.535 5.266 1.00 89.44 96 VAL A C 1
ATOM 736 O O . VAL A 1 96 ? -0.984 -1.669 5.565 1.00 89.44 96 VAL A O 1
ATOM 739 N N . ALA A 1 97 ? -0.400 -3.836 5.453 1.00 91.00 97 ALA A N 1
ATOM 740 C CA . ALA A 1 97 ? -1.664 -4.358 5.970 1.00 91.00 97 ALA A CA 1
ATOM 741 C C . ALA A 1 97 ? -1.973 -3.837 7.384 1.00 91.00 97 ALA A C 1
ATOM 743 O O . ALA A 1 97 ? -3.100 -3.398 7.646 1.00 91.00 97 ALA A O 1
ATOM 744 N N . ILE A 1 98 ? -0.971 -3.805 8.269 1.00 92.38 98 ILE A N 1
ATOM 745 C CA . ILE A 1 98 ? -1.083 -3.241 9.622 1.00 92.38 98 ILE A CA 1
ATOM 746 C C . ILE A 1 98 ? -1.448 -1.757 9.548 1.00 92.38 98 ILE A C 1
ATOM 748 O O . ILE A 1 98 ? -2.411 -1.317 10.184 1.00 92.38 98 ILE A O 1
ATOM 752 N N . GLN A 1 99 ? -0.717 -0.981 8.743 1.00 89.25 99 GLN A N 1
ATOM 753 C CA . GLN A 1 99 ? -0.930 0.461 8.640 1.00 89.25 99 GLN A CA 1
ATOM 754 C C . GLN A 1 99 ? -2.318 0.799 8.079 1.00 89.25 99 GLN A C 1
ATOM 756 O O . GLN A 1 99 ? -3.004 1.678 8.607 1.00 89.25 99 GLN A O 1
ATOM 761 N N . VAL A 1 100 ? -2.755 0.083 7.037 1.00 90.25 100 VAL A N 1
ATOM 762 C CA . VAL A 1 100 ? -4.088 0.239 6.440 1.00 90.25 100 VAL A CA 1
ATOM 763 C C . VAL A 1 100 ? -5.171 -0.115 7.454 1.00 90.25 100 VAL A C 1
ATOM 765 O O . VAL A 1 100 ? -6.067 0.693 7.689 1.00 90.25 100 VAL A O 1
ATOM 768 N N . THR A 1 101 ? -5.075 -1.278 8.100 1.00 91.88 101 THR A N 1
ATOM 769 C CA . THR A 1 101 ? -6.079 -1.741 9.070 1.00 91.88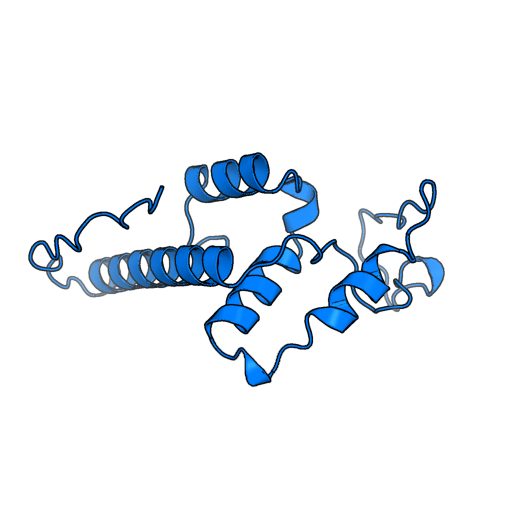 101 THR A CA 1
ATOM 770 C C . THR A 1 101 ? -6.207 -0.773 10.240 1.00 91.88 101 THR A C 1
ATOM 772 O O . THR A 1 101 ? -7.322 -0.403 10.620 1.00 91.88 101 THR A O 1
ATOM 775 N N . ARG A 1 102 ? -5.076 -0.292 10.773 1.00 89.94 102 ARG A N 1
ATOM 776 C CA . ARG A 1 102 ? -5.039 0.711 11.842 1.00 89.94 102 ARG A CA 1
ATOM 777 C C . ARG A 1 102 ? -5.751 1.995 11.427 1.00 89.94 102 ARG A C 1
ATOM 779 O O . ARG A 1 102 ? -6.640 2.457 12.142 1.00 89.94 102 ARG A O 1
ATOM 786 N N . ASN A 1 103 ? -5.396 2.550 10.272 1.00 89.75 103 ASN A N 1
ATOM 787 C CA . ASN A 1 103 ? -5.926 3.836 9.827 1.00 89.75 103 ASN A CA 1
ATOM 788 C C . ASN A 1 103 ? -7.407 3.744 9.431 1.00 89.75 103 ASN A C 1
ATOM 790 O O . ASN A 1 103 ? -8.183 4.630 9.784 1.00 89.75 103 ASN A O 1
ATOM 794 N N . MET A 1 104 ? -7.840 2.647 8.797 1.00 91.25 104 MET A N 1
ATOM 795 C CA . MET A 1 104 ? -9.265 2.402 8.536 1.00 91.25 104 MET A CA 1
ATOM 796 C C . MET A 1 104 ? -10.052 2.258 9.834 1.00 91.25 104 MET A C 1
ATOM 798 O O . MET A 1 104 ? -11.113 2.859 9.975 1.00 91.25 104 MET A O 1
ATOM 802 N N . THR A 1 105 ? -9.527 1.510 10.806 1.00 91.69 105 THR A N 1
ATOM 803 C CA . THR A 1 105 ? -10.180 1.341 12.110 1.00 91.69 105 THR A CA 1
ATOM 804 C C . THR A 1 105 ? -10.348 2.684 12.816 1.00 91.69 105 THR A C 1
ATOM 806 O O . THR A 1 105 ? -11.417 2.967 13.352 1.00 91.69 105 THR A O 1
ATOM 809 N N . GLN A 1 106 ? -9.319 3.534 12.796 1.00 89.44 106 GLN A N 1
ATOM 810 C CA . GLN A 1 106 ? -9.391 4.880 13.364 1.00 89.44 106 GLN A CA 1
ATOM 811 C C . GLN A 1 106 ? -10.417 5.760 12.639 1.00 89.44 106 GLN A C 1
ATOM 813 O O . GLN A 1 106 ? -11.232 6.398 13.303 1.00 89.44 106 GLN A O 1
ATOM 818 N N . ALA A 1 107 ? -10.428 5.750 11.303 1.00 89.19 107 ALA A N 1
ATOM 819 C CA . ALA A 1 107 ? -11.386 6.515 10.505 1.00 89.19 107 ALA A CA 1
ATOM 820 C C . ALA A 1 107 ? -12.837 6.079 10.769 1.00 89.19 107 ALA A C 1
ATOM 822 O O . ALA A 1 107 ? -13.699 6.920 11.006 1.00 89.19 107 ALA A O 1
ATOM 823 N N . ILE A 1 108 ? -13.095 4.768 10.817 1.00 92.31 108 ILE A N 1
ATOM 824 C CA . ILE A 1 108 ? -14.409 4.203 11.156 1.00 92.31 108 ILE A CA 1
ATOM 825 C C . ILE A 1 108 ? -14.828 4.653 12.558 1.00 92.31 108 ILE A C 1
ATOM 827 O O . ILE A 1 108 ? -15.944 5.122 12.754 1.00 92.31 108 ILE A O 1
ATOM 831 N N . ARG A 1 109 ? -13.943 4.557 13.556 1.00 90.56 109 ARG A N 1
ATOM 832 C CA . ARG A 1 109 ? -14.281 4.976 14.925 1.00 90.56 109 ARG A CA 1
ATOM 833 C C . ARG A 1 109 ? -14.623 6.458 15.009 1.00 90.56 109 ARG A C 1
ATOM 835 O O . ARG A 1 109 ? -15.580 6.799 15.698 1.00 90.56 109 ARG A O 1
ATOM 842 N N . LEU A 1 110 ? -13.871 7.305 14.308 1.00 91.88 110 LEU A N 1
ATOM 843 C CA . LEU A 1 110 ? -14.144 8.737 14.232 1.00 91.88 110 LEU A CA 1
ATOM 844 C C . LEU A 1 110 ? -15.526 9.004 13.624 1.00 91.88 110 LEU A C 1
ATOM 846 O O . LEU A 1 110 ? -16.305 9.751 14.208 1.00 91.88 110 LEU A O 1
ATOM 850 N N . GLU A 1 111 ? -15.841 8.347 12.507 1.00 94.56 111 GLU A N 1
ATOM 851 C CA . GLU A 1 111 ? -17.121 8.502 11.806 1.00 94.56 111 GLU A CA 1
ATOM 852 C C . GLU A 1 111 ? -18.314 8.056 12.667 1.00 94.56 111 GLU A C 1
ATOM 854 O O . GLU A 1 111 ? -19.357 8.706 12.688 1.00 94.56 111 GLU A O 1
ATOM 859 N N . PHE A 1 112 ? -18.157 6.972 13.432 1.00 95.75 112 PHE A N 1
ATOM 860 C CA . PHE A 1 112 ? -19.228 6.400 14.256 1.00 95.75 112 PHE A CA 1
ATOM 861 C C . PHE A 1 112 ? -19.211 6.850 15.729 1.00 95.75 112 PHE A C 1
ATOM 863 O O . PHE A 1 112 ? -19.989 6.331 16.530 1.00 95.75 112 PHE A O 1
ATOM 870 N N . GLY A 1 113 ? -18.338 7.787 16.117 1.00 92.81 113 GLY A N 1
ATOM 871 C CA . GLY A 1 113 ? -18.229 8.265 17.503 1.00 92.81 113 GLY A CA 1
ATOM 872 C C . GLY A 1 113 ? -17.851 7.173 18.514 1.00 92.81 113 GLY A C 1
ATOM 873 O O . GLY A 1 113 ? -18.240 7.238 19.681 1.00 92.81 113 GLY A O 1
ATOM 874 N N . LEU A 1 114 ? -17.128 6.144 18.070 1.00 90.31 114 LEU A N 1
ATOM 875 C CA . LEU A 1 114 ? -16.695 5.036 18.918 1.00 90.31 114 LEU A CA 1
ATOM 876 C C . LEU A 1 114 ? -15.474 5.451 19.754 1.00 90.31 114 LEU A C 1
ATOM 878 O O . LEU A 1 114 ? -14.619 6.196 19.268 1.00 90.31 114 LEU A O 1
ATOM 882 N N . PRO A 1 115 ? -15.337 4.948 20.995 1.00 83.56 115 PRO A N 1
ATOM 883 C CA . PRO A 1 115 ? -14.179 5.254 21.826 1.00 83.56 115 PRO A CA 1
ATOM 884 C C . PRO A 1 115 ? -12.884 4.790 21.151 1.00 83.56 115 PRO A C 1
ATOM 886 O O . PRO A 1 115 ? -12.875 3.807 20.401 1.00 83.56 115 PRO A O 1
ATOM 889 N N . ALA A 1 116 ? -11.775 5.475 21.434 1.00 72.69 116 ALA A N 1
ATOM 890 C CA . ALA A 1 116 ? -10.449 4.999 21.049 1.00 72.69 116 ALA A CA 1
ATOM 891 C C . ALA A 1 116 ? -10.199 3.601 21.651 1.00 72.69 116 ALA A C 1
ATOM 893 O O . ALA A 1 116 ? -10.755 3.288 22.710 1.00 72.69 116 ALA A O 1
ATOM 894 N N . PRO A 1 117 ? -9.425 2.726 20.984 1.00 69.94 117 PRO A N 1
ATOM 895 C CA . PRO A 1 117 ? -9.035 1.466 21.603 1.00 69.94 117 PRO A CA 1
ATOM 896 C C . PRO A 1 117 ? -8.324 1.765 22.929 1.00 69.94 117 PRO A C 1
ATOM 898 O O . PRO A 1 117 ? -7.571 2.737 23.021 1.00 69.94 117 PRO A O 1
ATOM 901 N N . ALA A 1 118 ? -8.591 0.953 23.958 1.00 64.75 118 ALA A N 1
ATOM 902 C CA . ALA A 1 118 ? -7.704 0.910 25.115 1.00 64.75 118 ALA A CA 1
ATOM 903 C C . ALA A 1 118 ? -6.302 0.608 24.581 1.00 64.75 118 ALA A C 1
ATOM 905 O O . ALA A 1 118 ? -6.199 -0.179 23.648 1.00 64.75 118 ALA A O 1
ATOM 906 N N . ASP A 1 119 ? -5.285 1.289 25.102 1.00 60.41 119 ASP A N 1
ATOM 907 C CA . ASP A 1 119 ? -3.897 1.248 24.635 1.00 60.41 119 ASP A CA 1
ATOM 908 C C . ASP A 1 119 ? -3.403 -0.192 24.392 1.00 60.41 119 ASP A C 1
ATOM 910 O O . ASP A 1 119 ? -2.871 -0.854 25.282 1.00 60.41 119 ASP A O 1
ATOM 914 N N . GLU A 1 120 ? -3.620 -0.701 23.177 1.00 56.75 120 GLU A N 1
ATOM 915 C CA . GLU A 1 120 ? -3.027 -1.931 22.676 1.00 56.75 120 GLU A CA 1
ATOM 916 C C . GLU A 1 120 ? -1.613 -1.563 22.250 1.00 56.75 120 GLU A C 1
ATOM 918 O O . GLU A 1 120 ? -1.287 -1.408 21.072 1.00 56.75 120 GLU A O 1
ATOM 923 N N . SER A 1 121 ? -0.776 -1.374 23.265 1.00 49.62 121 SER A N 1
ATOM 924 C CA . SER A 1 121 ? 0.668 -1.436 23.150 1.00 49.62 121 SER A CA 1
ATOM 925 C C . SER A 1 121 ? 1.035 -2.844 22.680 1.00 49.62 121 SER A C 1
ATOM 927 O O . SER A 1 121 ? 1.399 -3.727 23.453 1.00 49.62 121 SER A O 1
ATOM 929 N N . HI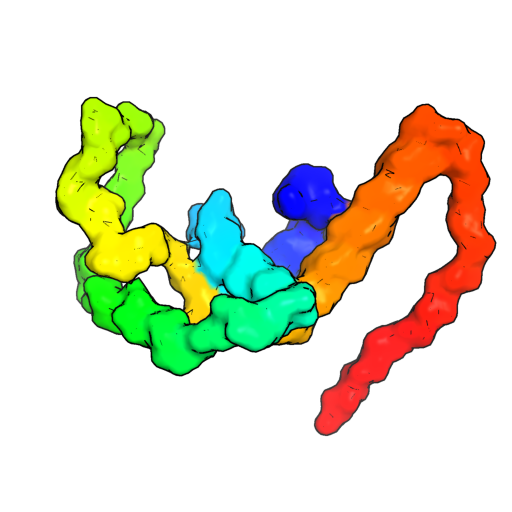S A 1 122 ? 0.904 -3.080 21.375 1.00 47.81 122 HIS A N 1
ATOM 930 C CA . HIS A 1 122 ? 1.611 -4.173 20.738 1.00 47.81 122 HIS A CA 1
ATOM 931 C C . HIS A 1 122 ? 3.111 -3.934 20.963 1.00 47.81 122 HIS A C 1
ATOM 933 O O . HIS A 1 122 ? 3.573 -2.796 20.810 1.00 47.81 122 HIS A O 1
ATOM 939 N N . PRO A 1 123 ? 3.873 -4.965 21.370 1.00 42.88 123 PRO A N 1
ATOM 940 C CA . PRO A 1 123 ? 5.308 -4.825 21.546 1.00 42.88 123 PRO A CA 1
ATOM 941 C C . PRO A 1 123 ? 5.926 -4.323 20.232 1.00 42.88 123 PRO A C 1
ATOM 943 O O . PRO A 1 123 ? 5.427 -4.680 19.159 1.00 42.88 123 PRO A O 1
ATOM 946 N N . PRO A 1 124 ? 6.978 -3.485 20.291 1.00 40.66 124 PRO A N 1
ATOM 947 C CA . PRO A 1 124 ? 7.697 -3.090 19.089 1.00 40.66 124 PRO A CA 1
ATOM 948 C C . PRO A 1 124 ? 8.105 -4.354 18.331 1.00 40.66 124 PRO A C 1
ATOM 950 O O . PRO A 1 124 ? 8.543 -5.325 18.954 1.00 40.66 124 PRO A O 1
ATOM 953 N N . LEU A 1 125 ? 7.918 -4.343 17.007 1.00 43.88 125 LEU A N 1
ATOM 954 C CA . LEU A 1 125 ? 8.463 -5.366 16.119 1.00 43.88 125 LEU A CA 1
ATOM 955 C C . LEU A 1 125 ? 9.937 -5.532 16.494 1.00 43.88 125 LEU A C 1
ATOM 957 O O . LEU A 1 125 ? 10.701 -4.568 16.437 1.00 43.88 125 LEU A O 1
ATOM 961 N N . GLN A 1 126 ? 10.293 -6.711 16.999 1.00 40.66 126 GLN A N 1
ATOM 962 C CA . GLN A 1 126 ? 11.669 -7.007 17.357 1.00 40.66 126 GLN A CA 1
ATOM 963 C C . GLN A 1 126 ? 12.471 -7.007 16.059 1.00 40.66 126 GLN A C 1
ATOM 965 O O . GLN A 1 126 ? 12.240 -7.841 15.187 1.00 40.66 126 GLN A O 1
ATOM 970 N N . GLU A 1 127 ? 13.379 -6.045 15.919 1.00 44.31 127 GLU A N 1
ATOM 971 C CA . GLU A 1 127 ? 14.458 -6.135 14.943 1.00 44.31 127 GLU A CA 1
ATOM 972 C C . GLU A 1 127 ? 15.348 -7.307 15.384 1.00 44.31 127 GLU A C 1
ATOM 974 O O . GLU A 1 127 ? 16.113 -7.189 16.344 1.00 44.31 127 GLU A O 1
ATOM 979 N N . GLU A 1 128 ? 15.177 -8.479 14.765 1.00 52.34 128 GLU A N 1
ATOM 980 C CA . GLU A 1 128 ? 16.127 -9.581 14.925 1.00 52.34 128 GLU A CA 1
ATOM 981 C C . GLU A 1 128 ? 17.420 -9.236 14.168 1.00 52.34 128 GLU A C 1
ATOM 983 O O . GLU A 1 128 ? 17.372 -8.763 13.029 1.00 52.34 128 GLU A O 1
ATOM 988 N N . GLY A 1 129 ? 18.554 -9.383 14.864 1.00 41.75 129 GLY A N 1
ATOM 989 C CA . GLY A 1 129 ? 19.879 -8.902 14.449 1.00 41.75 129 GLY A CA 1
ATOM 990 C C . GLY A 1 129 ? 20.770 -9.898 13.723 1.00 41.75 129 GLY A C 1
ATOM 991 O O . GLY A 1 129 ? 20.269 -10.899 13.170 1.00 41.75 129 GLY A O 1
#

Organism: NCBI:txid2706086

Secondary structure (DSSP, 8-state):
-TTTS-HHHHHHHHHHH---TTTGGG-HHHHHHHHHHH-GGG--HHHHGGGTTTS-TT------SS--SSPPGGGS-TTS--S--TT--HHHHHHHHHHHHHHHHHHHHHHTTPPPPP---PPP-----

Radius of gyration: 17.94 Å; chains: 1; bounding box: 39×32×54 Å

InterPro domains:
  IPR003785 Creatininase/formamide hydrolase [PF02633] (14-108)
  IPR024087 Creatininase-like superfamily [G3DSA:3.40.50.10310] (1-113)
  IPR024087 Creatininase-like superfamily [SSF102215] (1-109)

pLDDT: mean 71.78, std 16.5, range [38.19, 95.75]

Foldseek 3Di:
DVVQFDPVLLVVVCVVQVQDSVQCPPPLQQVLLQCCQPPVVVDDLVCLVVQVVQCDPVLDLPDDPDDDPPDDPSNARPVNDNGRNNSHHPVSSVVVVVSNVVSVVVVVCVVVVHDDPDPPCDDPDDPDD

Sequence (129 aa):
WWDVVGEEFRDSLAAETGVARTDDHHAAMVESSLVMHVAPDAVRPELAHSGGEDLQAGDTVRRTSYHMFPLPAESATRSGIVYRADRASTEIGERVAIQVTRNMTQAIRLEFGLPAPADESHPPLQEEG